Protein AF-A0A4V6E294-F1 (afdb_monomer)

Sequence (157 aa):
NLKRSTGQYNSMELVRMLTIEGARTLGIGDEIGSLEPEKRADVILLNVEKPKFTPLTNIPAHIVNNAAPADVEAVIVDGEIVMQDNVVKTMDADGVREAVETAVERFDAETDWDLGLGGSTPPSELEITRDLPKRGPAQLLGRLAFQSVKDQFPFSI

Nearest PDB structures (foldseek):
  4f0r-assembly1_A  TM=9.579E-01  e=4.280E-07  Chromobacterium violaceum ATCC 12472
  4dzh-assembly1_A-2  TM=9.789E-01  e=8.821E-07  Xanthomonas campestris pv. campestris str. ATCC 33913
  4v1y-assembly2_G  TM=8.628E-01  e=3.514E-07  Pseudomonas sp. ADP
  3lnp-assembly1_A-2  TM=9.496E-01  e=3.285E-06  Oleispira antarctica
  4gbd-assembly1_B  TM=9.217E-01  e=1.306E-05  Pseudomonas aeruginosa PAO1

Foldseek 3Di:
DDPPDPPDDDLVSVLQVVFLVVCVVVVNSVATRDPDPPHFPFDWDFQQPDPQCPPVDPVSCCCVPPDDLVRTQWTAGRNRTQHHRNRGDPDDPVVVVVVVVVVVVVCCVVFVWDQDPVGIDGDDPVVVVVPPDPDDDVVVVVVVVVVVVCVVDPDDD

Mean predicted aligned error: 11.37 Å

Structure (mmCIF, N/CA/C/O backbone):
data_AF-A0A4V6E294-F1
#
_entry.id   AF-A0A4V6E294-F1
#
loop_
_atom_site.group_PDB
_atom_site.id
_atom_site.type_symbol
_atom_site.label_atom_id
_atom_site.label_alt_id
_atom_site.label_comp_id
_atom_site.label_asym_id
_atom_site.label_entity_id
_atom_site.label_seq_id
_atom_site.pdbx_PDB_ins_code
_atom_site.Cartn_x
_atom_site.Cartn_y
_atom_site.Cartn_z
_atom_site.occupancy
_atom_site.B_iso_or_equiv
_atom_site.auth_seq_id
_atom_site.auth_comp_id
_atom_site.auth_asym_id
_atom_site.auth_atom_id
_atom_site.pdbx_PDB_model_num
ATOM 1 N N . ASN A 1 1 ? -18.403 28.191 12.056 1.00 33.59 1 ASN A N 1
ATOM 2 C CA . ASN A 1 1 ? -19.306 27.797 10.950 1.00 33.59 1 ASN A CA 1
ATOM 3 C C . ASN A 1 1 ? -18.689 28.143 9.602 1.00 33.59 1 ASN A C 1
ATOM 5 O O . ASN A 1 1 ? -19.137 29.074 8.946 1.00 33.59 1 ASN A O 1
ATOM 9 N N . LEU A 1 2 ? -17.637 27.426 9.194 1.00 42.50 2 LEU A N 1
ATOM 10 C CA . LEU A 1 2 ? -17.100 27.540 7.837 1.00 42.50 2 LEU A CA 1
ATOM 11 C C . LEU A 1 2 ? -17.890 26.575 6.949 1.00 42.50 2 LEU A C 1
ATOM 13 O O . LEU A 1 2 ? -17.908 25.371 7.200 1.00 42.50 2 LEU A O 1
ATOM 17 N N . LYS A 1 3 ? -18.611 27.133 5.971 1.00 46.62 3 LYS A N 1
ATOM 18 C CA . LYS A 1 3 ? -19.292 26.391 4.904 1.00 46.62 3 LYS A CA 1
ATOM 19 C C . LYS A 1 3 ? -18.287 25.421 4.273 1.00 46.62 3 LYS A C 1
ATOM 21 O O . LYS A 1 3 ? -17.307 25.878 3.694 1.00 46.62 3 LYS A O 1
ATOM 26 N N . ARG A 1 4 ? -18.540 24.111 4.378 1.00 55.16 4 ARG A N 1
ATOM 27 C CA . ARG A 1 4 ? -17.865 23.086 3.567 1.00 55.16 4 ARG A CA 1
ATOM 28 C C . ARG A 1 4 ? -18.053 23.474 2.098 1.00 55.16 4 ARG A C 1
ATOM 30 O O . ARG A 1 4 ? -19.190 23.504 1.631 1.00 55.16 4 ARG A O 1
ATOM 37 N N . SER A 1 5 ? -16.981 23.838 1.400 1.00 50.66 5 SER A N 1
ATOM 38 C CA . SER A 1 5 ? -17.023 23.924 -0.056 1.00 50.66 5 SER A CA 1
ATOM 39 C C . SER A 1 5 ? -17.119 22.504 -0.611 1.00 50.66 5 SER A C 1
ATOM 41 O O . SER A 1 5 ? -16.505 21.565 -0.102 1.00 50.66 5 SER A O 1
ATOM 43 N N . THR A 1 6 ? -17.951 22.337 -1.628 1.00 57.12 6 THR A N 1
ATOM 44 C CA . THR A 1 6 ? -18.138 21.091 -2.366 1.00 57.12 6 THR A CA 1
ATOM 45 C C . THR A 1 6 ? -16.779 20.601 -2.887 1.00 57.12 6 THR A C 1
ATOM 47 O O . THR A 1 6 ? -16.153 21.306 -3.674 1.00 57.12 6 THR A O 1
ATOM 50 N N . GLY A 1 7 ? -16.309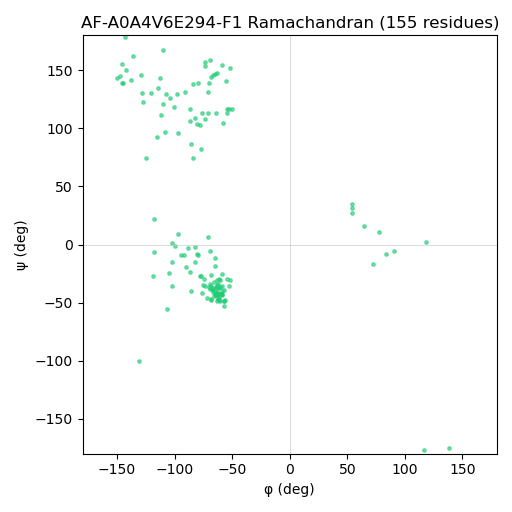 19.431 -2.430 1.00 61.12 7 GLY A N 1
ATOM 51 C CA . GLY A 1 7 ? -15.106 18.766 -2.961 1.00 61.12 7 GLY A CA 1
ATOM 52 C C . GLY A 1 7 ? -13.927 18.541 -2.001 1.00 61.12 7 GLY A C 1
ATOM 53 O O . GLY A 1 7 ? -12.914 18.009 -2.442 1.00 61.12 7 GLY A O 1
ATOM 54 N N . GLN A 1 8 ? -14.015 18.907 -0.717 1.00 73.19 8 GLN A N 1
ATOM 55 C CA . GLN A 1 8 ? -12.972 18.563 0.264 1.00 73.19 8 GLN A CA 1
ATOM 56 C C . GLN A 1 8 ? -13.378 17.366 1.128 1.00 73.19 8 GLN A C 1
ATOM 58 O O . GLN A 1 8 ? -14.347 17.447 1.883 1.00 73.19 8 GLN A O 1
ATOM 63 N N . TYR A 1 9 ? -12.602 16.285 1.039 1.00 85.88 9 TYR A N 1
ATOM 64 C CA . TYR A 1 9 ? -12.692 15.143 1.947 1.00 85.88 9 TYR A CA 1
ATOM 65 C C . TYR A 1 9 ? -11.881 15.413 3.210 1.00 85.88 9 TYR A C 1
ATOM 67 O O . TYR A 1 9 ? -10.759 15.921 3.151 1.00 85.88 9 TYR A O 1
ATOM 75 N N . ASN A 1 10 ? -12.432 15.054 4.364 1.00 91.38 10 ASN A N 1
ATOM 76 C CA . ASN A 1 10 ? -11.656 15.013 5.593 1.00 91.38 10 ASN A CA 1
ATOM 77 C C . ASN A 1 10 ? -10.703 13.805 5.584 1.00 91.38 10 ASN A C 1
ATOM 79 O O . ASN A 1 10 ? -10.932 12.812 4.894 1.00 91.38 10 ASN A O 1
ATOM 83 N N . SER A 1 11 ? -9.628 13.865 6.370 1.00 94.56 11 SER A N 1
ATOM 84 C CA . SER A 1 11 ? -8.603 12.817 6.350 1.00 94.56 11 SER A CA 1
ATOM 85 C C . SER A 1 11 ? -9.143 11.432 6.724 1.00 94.56 11 SER A C 1
ATOM 87 O O . SER A 1 11 ? -8.664 10.435 6.200 1.00 94.56 11 SER A O 1
ATOM 89 N N . MET A 1 12 ? -10.165 11.347 7.581 1.00 95.31 12 MET A N 1
ATOM 90 C CA . MET A 1 12 ? -10.788 10.066 7.917 1.00 95.31 12 MET A CA 1
ATOM 91 C C . MET A 1 12 ? -11.662 9.533 6.773 1.00 95.31 12 MET A C 1
ATOM 93 O O . MET A 1 12 ? -11.683 8.331 6.539 1.00 95.31 12 MET A O 1
ATOM 97 N N . GLU A 1 13 ? -12.351 10.394 6.023 1.00 95.38 13 GLU A N 1
ATOM 98 C CA . GLU A 1 13 ? -13.053 9.999 4.792 1.00 95.38 13 GLU A CA 1
ATOM 99 C C . GLU A 1 13 ? -12.075 9.415 3.773 1.00 95.38 13 GLU A C 1
ATOM 101 O O . GLU A 1 13 ? -12.365 8.372 3.195 1.00 95.38 13 GLU A O 1
ATOM 106 N N . LEU A 1 14 ? -10.896 10.025 3.616 1.00 95.38 14 LEU A N 1
ATOM 107 C CA . LEU A 1 14 ? -9.828 9.502 2.762 1.00 95.38 14 LEU A CA 1
ATOM 108 C C . LEU A 1 14 ? -9.344 8.120 3.249 1.00 95.38 14 LEU A C 1
ATOM 110 O O . LEU A 1 14 ? -9.290 7.189 2.450 1.00 95.38 14 LEU A O 1
ATOM 114 N N . VAL A 1 15 ? -9.095 7.934 4.554 1.00 96.56 15 VAL A N 1
ATOM 115 C CA . VAL A 1 15 ? -8.747 6.610 5.123 1.00 96.56 15 VAL A CA 1
ATOM 116 C C . VAL A 1 15 ? -9.846 5.575 4.862 1.00 96.56 15 VAL A C 1
ATOM 118 O O . VAL A 1 15 ? -9.551 4.440 4.495 1.00 96.56 15 VAL A O 1
ATOM 121 N N . ARG A 1 16 ? -11.120 5.951 5.014 1.00 97.62 16 ARG A N 1
ATOM 122 C CA . ARG A 1 16 ? -12.253 5.051 4.748 1.00 97.62 16 ARG A CA 1
ATOM 123 C C . ARG A 1 16 ? -12.359 4.690 3.268 1.00 97.62 16 ARG A C 1
ATOM 125 O O . ARG A 1 16 ? -12.658 3.541 2.965 1.00 97.62 16 ARG A O 1
ATOM 132 N N . MET A 1 17 ? -12.077 5.628 2.363 1.00 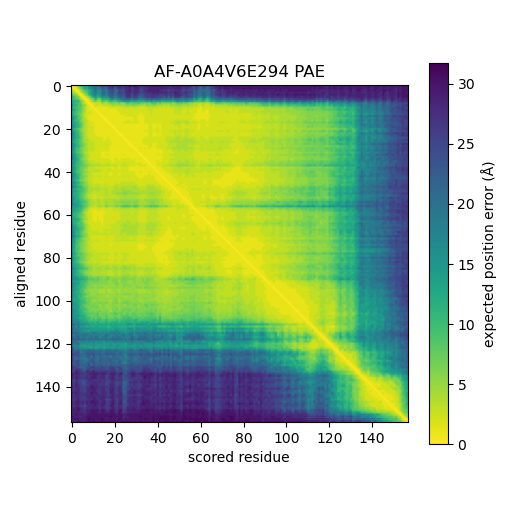96.06 17 MET A N 1
ATOM 133 C CA . MET A 1 17 ? -12.013 5.364 0.919 1.00 96.06 17 MET A CA 1
ATOM 134 C C . MET A 1 17 ? -10.905 4.379 0.545 1.00 96.06 17 MET A C 1
ATOM 136 O O . MET A 1 17 ? -11.111 3.552 -0.336 1.00 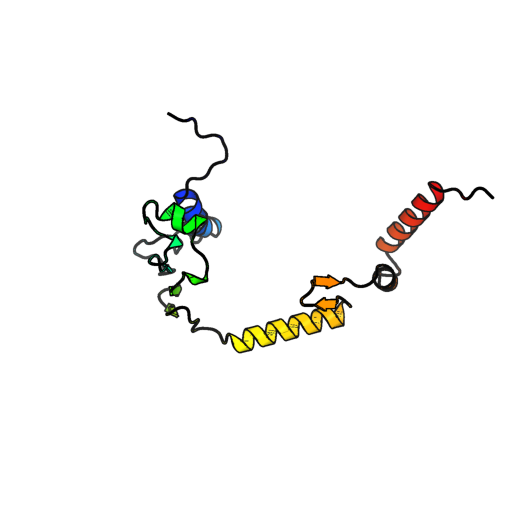96.06 17 MET A O 1
ATOM 140 N N . LEU A 1 18 ? -9.777 4.412 1.257 1.00 94.50 18 LEU A N 1
ATOM 141 C CA . LEU A 1 18 ? -8.674 3.463 1.080 1.00 94.50 18 LEU A CA 1
ATOM 142 C C . LEU A 1 18 ? -8.909 2.102 1.761 1.00 94.50 18 LEU A C 1
ATOM 144 O O . LEU A 1 18 ? -8.119 1.187 1.559 1.00 94.50 18 LEU A O 1
ATOM 148 N N . THR A 1 19 ? -9.961 1.961 2.576 1.00 97.38 19 THR A N 1
ATOM 149 C CA . THR A 1 19 ? -10.246 0.747 3.359 1.00 97.38 19 THR A CA 1
ATOM 150 C C . THR A 1 19 ? -11.702 0.295 3.179 1.00 97.38 19 THR A C 1
ATOM 152 O O . THR A 1 19 ? -12.039 -0.311 2.162 1.00 97.38 19 THR A O 1
ATOM 155 N N . ILE A 1 20 ? -12.592 0.596 4.131 1.00 98.44 20 ILE A N 1
ATOM 156 C CA . ILE A 1 20 ? -13.958 0.053 4.183 1.00 98.44 20 ILE A CA 1
ATOM 157 C C . ILE A 1 20 ? -14.823 0.404 2.967 1.00 98.44 20 ILE A C 1
ATOM 159 O O . ILE A 1 20 ? -15.614 -0.427 2.530 1.00 98.44 20 ILE A O 1
ATOM 163 N N . GLU A 1 21 ? -14.700 1.601 2.389 1.00 98.25 21 GLU A N 1
ATOM 164 C CA . GLU A 1 21 ? -15.495 1.948 1.200 1.00 98.25 21 GLU A CA 1
ATOM 165 C C . GLU A 1 21 ? -14.975 1.240 -0.058 1.00 98.25 21 GLU A C 1
ATOM 167 O O . GLU A 1 21 ? -15.771 0.876 -0.924 1.00 98.25 21 GLU A O 1
ATOM 172 N N . GLY A 1 22 ? -13.671 0.954 -0.131 1.00 97.94 22 GLY A N 1
ATOM 173 C CA . GLY A 1 22 ? -13.105 0.076 -1.156 1.00 97.94 22 GLY A CA 1
ATOM 174 C C . GLY A 1 22 ? -13.656 -1.347 -1.039 1.00 97.94 22 GLY A C 1
ATOM 175 O O . GLY A 1 22 ? -14.181 -1.889 -2.011 1.00 97.94 22 GLY A O 1
ATOM 176 N N . ALA A 1 23 ? -13.647 -1.911 0.172 1.00 98.31 23 ALA A N 1
ATOM 177 C CA . ALA A 1 23 ? -14.205 -3.238 0.444 1.00 98.31 23 ALA A CA 1
ATOM 178 C C . ALA A 1 23 ? -15.705 -3.330 0.105 1.00 98.31 23 ALA A C 1
ATOM 180 O O . ALA A 1 23 ? -16.148 -4.286 -0.532 1.00 98.31 23 ALA A O 1
ATOM 181 N N . ARG A 1 24 ? -16.492 -2.307 0.465 1.00 98.50 24 ARG A N 1
ATOM 182 C CA . ARG A 1 24 ? -17.921 -2.211 0.113 1.00 98.50 24 ARG A CA 1
ATOM 183 C C . ARG A 1 24 ? -18.154 -2.133 -1.390 1.00 98.50 24 ARG A C 1
ATOM 185 O O . ARG A 1 24 ? -19.066 -2.783 -1.887 1.00 98.50 24 ARG A O 1
ATOM 192 N N . THR A 1 25 ? -17.326 -1.378 -2.109 1.00 98.38 25 THR A N 1
ATOM 193 C CA . THR A 1 25 ? -17.411 -1.269 -3.575 1.00 98.38 25 THR A CA 1
ATOM 194 C C . THR A 1 25 ? -17.166 -2.619 -4.253 1.00 98.38 25 THR A C 1
ATOM 196 O O . THR A 1 25 ? -17.794 -2.924 -5.263 1.00 98.38 25 THR A O 1
ATOM 199 N N . LEU A 1 26 ? -16.298 -3.449 -3.670 1.00 97.88 26 LEU A N 1
ATOM 200 C CA . LEU A 1 26 ? -16.020 -4.812 -4.127 1.00 97.88 26 LEU A CA 1
ATOM 201 C C . LEU A 1 26 ? -17.040 -5.856 -3.632 1.00 97.88 26 LEU A C 1
ATOM 203 O O . LEU A 1 26 ? -16.931 -7.021 -3.999 1.00 97.88 26 LEU A O 1
ATOM 207 N N . GLY A 1 27 ? -18.028 -5.469 -2.816 1.00 98.25 27 GLY A N 1
ATOM 208 C CA . GLY A 1 27 ? -19.047 -6.381 -2.284 1.00 98.25 27 GLY A CA 1
ATOM 209 C C . GLY A 1 27 ? -18.589 -7.269 -1.120 1.00 98.25 27 GLY A C 1
ATOM 210 O O . GLY A 1 27 ? -19.324 -8.169 -0.739 1.00 98.25 27 GLY A O 1
ATOM 211 N N . ILE A 1 28 ? -17.416 -7.001 -0.537 1.00 98.19 28 ILE A N 1
ATOM 212 C CA . ILE A 1 28 ? -16.797 -7.784 0.556 1.00 98.19 28 ILE A CA 1
ATOM 213 C C . ILE A 1 28 ? -16.624 -6.954 1.840 1.00 98.19 28 ILE A C 1
ATOM 215 O O . ILE A 1 28 ? -15.791 -7.240 2.698 1.00 98.19 28 ILE A O 1
ATOM 219 N N . GLY A 1 29 ? -17.406 -5.877 1.976 1.00 97.81 29 GLY A N 1
ATOM 220 C CA . GLY A 1 29 ? -17.334 -4.952 3.113 1.00 97.81 29 GLY A CA 1
ATOM 221 C C . GLY A 1 29 ? -17.722 -5.569 4.459 1.00 97.81 29 GLY A C 1
ATOM 222 O O . GLY A 1 29 ? -17.359 -5.013 5.496 1.00 97.81 29 GLY A O 1
ATOM 223 N N . ASP A 1 30 ? -18.425 -6.701 4.449 1.00 98.06 30 ASP A N 1
ATOM 224 C CA . ASP A 1 30 ? -18.756 -7.470 5.652 1.00 98.06 30 ASP A CA 1
ATOM 225 C C . ASP A 1 30 ? -17.603 -8.394 6.083 1.00 98.06 30 ASP A C 1
ATOM 227 O O . ASP A 1 30 ? -17.571 -8.827 7.228 1.00 98.06 30 ASP A O 1
ATOM 231 N N . GLU A 1 31 ? -16.618 -8.634 5.211 1.00 98.31 31 GLU A N 1
ATOM 232 C CA . GLU A 1 31 ? -15.484 -9.531 5.466 1.00 98.31 31 GLU A CA 1
ATOM 233 C C . GLU A 1 31 ? -14.195 -8.778 5.816 1.00 98.31 31 GLU A C 1
ATOM 235 O O . GLU A 1 31 ? -13.416 -9.264 6.634 1.00 98.31 31 GLU A O 1
ATOM 240 N N . ILE A 1 32 ? -13.951 -7.610 5.201 1.00 98.44 32 ILE A N 1
ATOM 241 C CA . ILE A 1 32 ? -12.697 -6.843 5.337 1.00 98.44 32 ILE A CA 1
ATOM 242 C C . ILE A 1 32 ? -12.926 -5.321 5.363 1.00 98.44 32 ILE A C 1
ATOM 244 O O . ILE A 1 32 ? -14.042 -4.818 5.221 1.00 98.44 32 ILE A O 1
ATOM 248 N N . GLY A 1 33 ? -11.837 -4.560 5.511 1.00 97.31 33 GLY A N 1
ATOM 249 C CA . GLY A 1 33 ? -11.818 -3.103 5.342 1.00 97.31 33 GLY A CA 1
ATOM 250 C C . GLY A 1 33 ? -12.082 -2.297 6.617 1.00 97.31 33 GLY A C 1
ATOM 251 O O . GLY A 1 33 ? -11.946 -1.076 6.598 1.00 97.31 33 GLY A O 1
ATOM 252 N N . SER A 1 34 ? -12.411 -2.947 7.733 1.00 98.06 34 SER A N 1
ATOM 253 C CA . SER A 1 34 ? -12.484 -2.329 9.061 1.00 98.06 34 SER A CA 1
ATOM 254 C C . SER A 1 34 ? -12.056 -3.309 10.155 1.00 98.06 34 SER A C 1
ATOM 256 O O . SER A 1 34 ? -12.127 -4.521 9.977 1.00 98.06 34 SER A O 1
ATOM 258 N N . LEU A 1 35 ? -11.601 -2.772 11.291 1.00 97.12 35 LEU A N 1
ATOM 259 C CA . LEU A 1 35 ? -11.227 -3.562 12.465 1.00 97.12 35 LEU A CA 1
ATOM 260 C C . LEU A 1 35 ? -12.470 -3.835 13.315 1.00 97.12 35 LEU A C 1
ATOM 262 O O . LEU A 1 35 ? -12.792 -3.079 14.232 1.00 97.12 35 LEU A O 1
ATOM 266 N N . GLU A 1 36 ? -13.179 -4.903 12.979 1.00 97.62 36 GLU A N 1
ATOM 267 C CA . GLU A 1 36 ? -14.375 -5.369 13.677 1.00 97.62 36 GLU A CA 1
A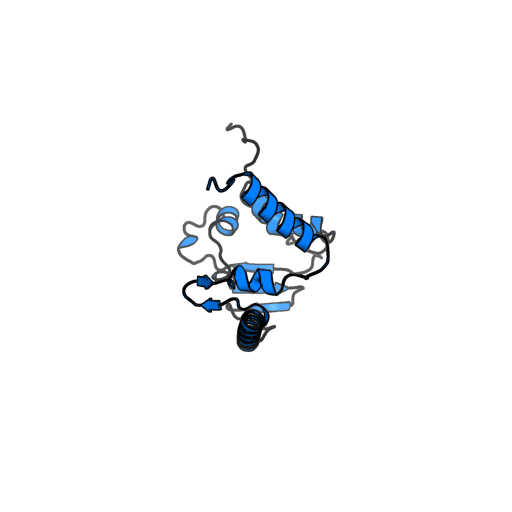TOM 268 C C . GLU A 1 36 ? -14.217 -6.865 13.984 1.00 97.62 36 GLU A C 1
ATOM 270 O O . GLU A 1 36 ? -13.584 -7.574 13.197 1.00 97.62 36 GLU A O 1
ATOM 275 N N . PRO A 1 37 ? -14.750 -7.371 15.113 1.00 97.38 37 PRO A N 1
ATOM 276 C CA . PRO A 1 37 ? -14.808 -8.809 15.350 1.00 97.38 37 PRO A CA 1
ATOM 277 C C . PRO A 1 37 ? -15.448 -9.545 14.168 1.00 97.38 37 PRO A C 1
ATOM 279 O O . PRO A 1 37 ? -16.285 -8.979 13.473 1.00 97.38 37 PRO A O 1
ATOM 282 N N . GLU A 1 38 ? -15.064 -10.808 13.972 1.00 96.69 38 GLU A N 1
ATOM 283 C CA . GLU A 1 38 ? -15.567 -11.703 12.910 1.00 96.69 38 GLU A CA 1
ATOM 284 C C . GLU A 1 38 ? -15.085 -11.376 11.485 1.00 96.69 38 GLU A C 1
ATOM 286 O O . GLU A 1 38 ? -15.112 -12.260 10.630 1.00 96.69 38 GLU A O 1
ATOM 291 N N . LYS A 1 39 ? -14.560 -10.169 11.232 1.00 98.25 39 LYS A N 1
ATOM 292 C CA . LYS A 1 39 ? -13.871 -9.843 9.975 1.00 98.25 39 LYS A CA 1
ATOM 293 C C . LYS A 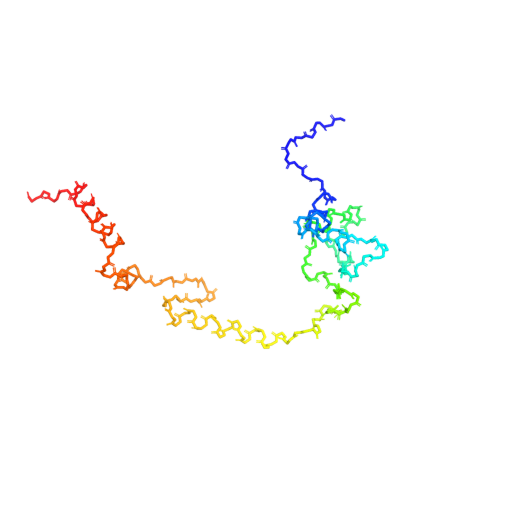1 39 ? -12.491 -10.489 9.898 1.00 98.25 39 LYS A C 1
ATOM 295 O O . LYS A 1 39 ? -11.844 -10.744 10.917 1.00 98.25 39 LYS A O 1
ATOM 300 N N . ARG A 1 40 ? -12.021 -10.725 8.672 1.00 98.25 40 ARG A N 1
ATOM 301 C CA . ARG A 1 40 ? -10.672 -11.243 8.415 1.00 98.25 40 ARG A CA 1
ATOM 302 C C . ARG A 1 40 ? -9.631 -10.218 8.857 1.00 98.25 40 ARG A C 1
ATOM 304 O O . ARG A 1 40 ? -9.840 -9.005 8.767 1.00 98.25 40 ARG A O 1
ATOM 311 N N . ALA A 1 41 ? -8.495 -10.710 9.335 1.00 97.62 41 ALA A N 1
ATOM 312 C CA . ALA A 1 41 ? -7.421 -9.870 9.848 1.00 97.62 41 ALA A CA 1
ATOM 313 C C . ALA A 1 41 ? -6.516 -9.359 8.712 1.00 97.62 41 ALA A C 1
ATOM 315 O O . ALA A 1 41 ? -5.379 -9.802 8.564 1.00 97.62 41 ALA A O 1
ATOM 316 N N . ASP A 1 42 ? -7.036 -8.397 7.949 1.00 98.12 42 ASP A N 1
ATOM 317 C CA . ASP A 1 42 ? -6.305 -7.664 6.910 1.00 98.12 42 ASP A CA 1
ATOM 318 C C . ASP A 1 42 ? -5.814 -6.327 7.484 1.00 98.12 42 ASP A C 1
ATOM 320 O O . ASP A 1 42 ? -6.564 -5.350 7.575 1.00 98.12 42 ASP A O 1
ATOM 324 N N . VAL A 1 43 ? -4.559 -6.293 7.942 1.00 97.69 43 VAL A N 1
ATOM 325 C CA . VAL A 1 43 ? -4.016 -5.201 8.765 1.00 97.69 43 VAL A CA 1
ATOM 326 C C . VAL A 1 43 ? -2.610 -4.817 8.321 1.00 97.69 43 VAL A C 1
ATOM 328 O O . VAL A 1 43 ? -1.775 -5.669 8.031 1.00 97.69 43 VAL A O 1
ATOM 331 N N . ILE A 1 44 ? -2.318 -3.517 8.347 1.00 97.62 44 ILE A N 1
ATOM 332 C CA . ILE A 1 44 ? -0.951 -2.997 8.265 1.00 97.62 44 ILE A CA 1
ATOM 333 C C . ILE A 1 44 ? -0.560 -2.345 9.590 1.00 97.62 44 ILE A C 1
ATOM 335 O O . ILE A 1 44 ? -1.378 -1.677 10.228 1.00 97.62 44 ILE A O 1
ATOM 339 N N . LEU A 1 45 ? 0.699 -2.506 9.985 1.00 97.50 45 LEU A N 1
ATOM 340 C CA . LEU A 1 45 ? 1.295 -1.795 11.111 1.00 97.50 45 LEU A CA 1
ATOM 341 C C . LEU A 1 45 ? 2.207 -0.691 10.575 1.00 97.50 45 LEU A C 1
ATOM 343 O O . LEU A 1 45 ? 3.088 -0.959 9.761 1.00 97.50 45 LEU A O 1
ATOM 347 N N . LEU A 1 46 ? 1.993 0.546 11.023 1.00 96.69 46 LEU A N 1
ATOM 348 C CA . LEU A 1 46 ? 2.774 1.710 10.606 1.00 96.69 46 LEU A CA 1
ATOM 349 C C . LEU A 1 46 ? 3.695 2.174 11.737 1.00 96.69 46 LEU A C 1
ATOM 351 O O . LEU A 1 46 ? 3.226 2.453 12.841 1.00 96.69 46 LEU A O 1
ATOM 355 N N . ASN A 1 47 ? 4.979 2.352 11.434 1.00 95.44 47 ASN A N 1
ATOM 356 C CA . ASN A 1 47 ? 5.932 2.991 12.331 1.00 95.44 47 ASN A CA 1
ATOM 357 C C . ASN A 1 47 ? 5.790 4.520 12.248 1.00 95.44 47 ASN A C 1
ATOM 359 O O . ASN A 1 47 ? 6.265 5.171 11.311 1.00 95.44 47 ASN A O 1
ATOM 363 N N . VAL A 1 48 ? 5.152 5.089 13.271 1.00 95.06 48 VAL A N 1
ATOM 364 C CA . VAL A 1 48 ? 4.892 6.530 13.400 1.00 95.06 48 VAL A CA 1
ATOM 365 C C . VAL A 1 48 ? 5.917 7.270 14.268 1.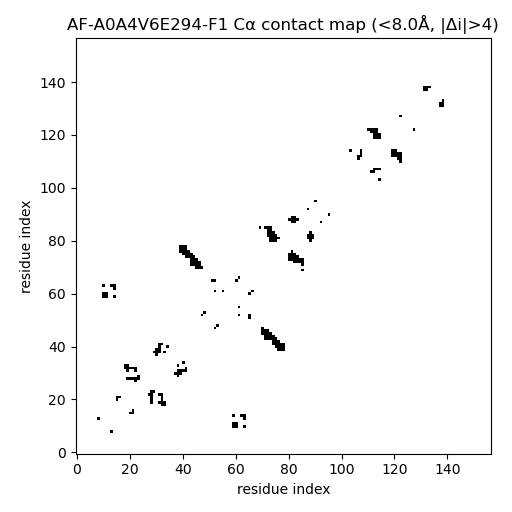00 95.06 48 VAL A C 1
ATOM 367 O O . VAL A 1 48 ? 5.729 8.446 14.560 1.00 95.06 48 VAL A O 1
ATOM 370 N N . GLU A 1 49 ? 7.017 6.628 14.668 1.00 93.69 49 GLU A N 1
ATOM 371 C CA . GLU A 1 49 ? 8.059 7.260 15.498 1.00 93.69 49 GLU A CA 1
ATOM 372 C C . GLU A 1 49 ? 9.023 8.137 14.683 1.00 93.69 49 GLU A C 1
ATOM 374 O O . GLU A 1 49 ? 9.842 8.880 15.228 1.00 93.69 49 GLU A O 1
ATOM 379 N N . LYS A 1 50 ? 8.927 8.089 13.350 1.00 92.62 50 LYS A N 1
ATOM 380 C CA . LYS A 1 50 ? 9.778 8.884 12.462 1.00 92.62 50 LYS A CA 1
ATOM 381 C C . LYS A 1 50 ? 9.456 10.385 12.580 1.00 92.62 50 LYS A C 1
ATOM 383 O O . LYS A 1 50 ? 8.281 10.750 12.635 1.00 92.62 50 LYS A O 1
ATOM 388 N N . PRO A 1 51 ? 10.455 11.289 12.478 1.00 94.81 51 PRO A N 1
ATOM 389 C CA . PRO A 1 51 ? 10.264 12.732 12.684 1.00 94.81 51 PRO A CA 1
ATOM 390 C C . PRO A 1 51 ? 9.135 13.388 11.874 1.00 94.81 51 PRO A C 1
ATOM 392 O O . PRO A 1 51 ? 8.511 14.332 12.349 1.00 94.81 51 PRO A O 1
ATOM 395 N N . LYS A 1 52 ? 8.826 12.878 10.673 1.00 94.44 52 LYS A N 1
ATOM 396 C CA . LYS A 1 52 ? 7.742 13.387 9.808 1.00 94.44 52 LYS A CA 1
ATOM 397 C C . LYS A 1 52 ? 6.326 13.228 10.384 1.00 94.44 52 LYS A C 1
ATOM 399 O O . LYS A 1 52 ? 5.368 13.774 9.831 1.00 94.44 52 LYS A O 1
ATOM 404 N N . PHE A 1 53 ? 6.183 12.465 11.462 1.00 95.88 53 PHE A N 1
ATOM 405 C CA . PHE A 1 53 ? 4.928 12.279 12.183 1.00 95.88 53 PHE A CA 1
ATOM 406 C C . PHE A 1 53 ? 4.828 13.147 13.443 1.00 95.88 53 PHE A C 1
ATOM 408 O O . PHE A 1 53 ? 3.794 13.134 14.102 1.00 95.88 53 PHE A O 1
ATOM 415 N N . THR A 1 54 ? 5.857 13.938 13.765 1.00 94.94 54 THR A N 1
ATOM 416 C CA . THR A 1 54 ? 5.889 14.768 14.974 1.00 94.94 54 THR A CA 1
ATOM 417 C C . THR A 1 54 ? 5.475 16.216 14.670 1.00 94.94 54 THR A C 1
ATOM 419 O O . THR A 1 54 ? 6.056 16.836 13.779 1.00 94.94 54 THR A O 1
ATOM 422 N N . PRO A 1 55 ? 4.525 16.805 15.427 1.00 93.44 55 PRO A N 1
ATOM 423 C CA . PRO A 1 55 ? 3.784 16.202 16.537 1.00 93.44 55 PRO A CA 1
ATOM 424 C C . PRO A 1 55 ? 2.639 15.301 16.050 1.00 93.44 55 PRO A C 1
ATOM 426 O O . PRO A 1 55 ? 1.884 15.686 15.156 1.00 93.44 55 PRO A O 1
ATOM 429 N N . LEU A 1 56 ? 2.460 14.152 16.707 1.00 92.69 56 LEU A N 1
ATOM 430 C CA . LEU A 1 56 ? 1.437 13.165 16.354 1.00 92.69 56 LEU A CA 1
ATOM 431 C C . LEU A 1 56 ? 0.055 13.624 16.838 1.00 92.69 56 LEU A C 1
ATOM 433 O O . LEU A 1 56 ? -0.401 13.264 17.920 1.00 92.69 56 LEU A O 1
ATOM 437 N N . THR A 1 57 ? -0.592 14.484 16.054 1.00 93.12 57 THR A N 1
ATOM 438 C CA . THR A 1 57 ? -1.831 15.173 16.460 1.00 93.12 57 THR A CA 1
ATOM 439 C C . THR A 1 57 ? -3.066 14.617 15.760 1.00 93.12 57 THR A C 1
ATOM 441 O O . THR A 1 57 ? -4.016 14.198 16.416 1.00 93.12 57 THR A O 1
ATOM 444 N N . ASN A 1 58 ? -3.064 14.584 14.426 1.00 93.06 58 ASN A N 1
ATOM 445 C CA . ASN A 1 58 ? -4.168 14.071 13.616 1.00 93.06 58 ASN A CA 1
ATOM 446 C C . ASN A 1 58 ? -3.704 12.828 12.851 1.00 93.06 58 ASN A C 1
ATOM 448 O O . ASN A 1 58 ? -3.161 12.930 11.753 1.00 93.06 58 ASN A O 1
ATOM 452 N N . ILE A 1 59 ? -3.915 11.652 13.447 1.00 94.75 59 ILE A N 1
ATOM 453 C CA . ILE A 1 59 ? -3.445 10.372 12.898 1.00 94.75 59 ILE A CA 1
ATOM 454 C C . ILE A 1 59 ? -3.983 10.118 11.477 1.00 94.75 59 ILE A C 1
ATOM 456 O O . ILE A 1 59 ? -3.164 9.858 10.598 1.00 94.75 59 ILE A O 1
ATOM 460 N N . PRO A 1 60 ? -5.291 10.267 11.172 1.00 95.69 60 PRO A N 1
ATOM 461 C CA . PRO A 1 60 ? -5.770 10.129 9.795 1.00 95.69 60 PRO A CA 1
ATOM 462 C C . PRO A 1 60 ? -5.079 11.079 8.809 1.00 95.69 60 PRO A C 1
ATOM 464 O O . PRO A 1 60 ? -4.763 10.684 7.691 1.00 95.69 60 PRO A O 1
ATOM 467 N N . ALA A 1 61 ? -4.805 12.328 9.207 1.00 94.06 61 ALA A N 1
ATOM 468 C CA . ALA A 1 61 ? -4.073 13.262 8.352 1.00 94.06 61 ALA A CA 1
ATOM 469 C C . ALA A 1 61 ? -2.616 12.837 8.138 1.00 94.06 61 ALA A C 1
ATOM 471 O O . ALA A 1 61 ? -2.117 12.973 7.024 1.00 94.06 61 ALA A O 1
ATOM 472 N N . HIS A 1 62 ? -1.955 12.299 9.163 1.00 95.25 62 HIS A N 1
ATOM 473 C CA . HIS A 1 62 ? -0.612 11.740 9.036 1.00 95.25 62 HIS A CA 1
ATOM 474 C C . HIS A 1 62 ? -0.574 10.521 8.111 1.00 95.25 62 HIS A C 1
ATOM 476 O O . HIS A 1 62 ? 0.310 10.443 7.262 1.00 95.25 62 HIS A O 1
ATOM 482 N N . ILE A 1 63 ? -1.541 9.609 8.229 1.00 94.62 63 ILE A N 1
ATOM 483 C CA . ILE A 1 63 ? -1.642 8.428 7.363 1.00 94.62 63 ILE A CA 1
ATOM 484 C C . ILE A 1 63 ? -1.810 8.854 5.903 1.00 94.62 63 ILE A C 1
ATOM 486 O O . ILE A 1 63 ? -1.085 8.385 5.038 1.00 94.62 63 ILE A O 1
ATOM 490 N N . VAL A 1 64 ? -2.730 9.775 5.624 1.00 94.12 64 VAL A N 1
ATOM 491 C CA . VAL A 1 64 ? -3.063 10.135 4.239 1.00 94.12 64 VAL A CA 1
ATOM 492 C C . VAL A 1 64 ? -2.006 11.017 3.576 1.00 94.12 64 VAL A C 1
ATOM 494 O O . VAL A 1 64 ? -1.785 10.891 2.376 1.00 94.12 64 VAL A O 1
ATOM 497 N N . ASN A 1 65 ? -1.366 11.920 4.325 1.00 91.81 65 ASN A N 1
ATOM 498 C CA . ASN A 1 65 ? -0.481 12.930 3.734 1.00 91.81 65 ASN A CA 1
ATOM 499 C C . ASN A 1 65 ? 1.017 12.654 3.937 1.00 91.81 65 ASN A C 1
ATOM 501 O O . ASN A 1 65 ? 1.820 13.157 3.156 1.00 91.81 65 ASN A O 1
ATOM 505 N N . ASN A 1 66 ? 1.408 11.898 4.973 1.00 94.62 66 ASN A N 1
ATOM 506 C CA . ASN A 1 66 ? 2.820 11.739 5.351 1.00 94.62 66 ASN A CA 1
ATOM 507 C C . ASN A 1 66 ? 3.315 10.289 5.282 1.00 94.62 66 ASN A C 1
ATOM 509 O O . ASN A 1 66 ? 4.526 10.077 5.135 1.00 94.62 66 ASN A O 1
ATOM 513 N N . ALA A 1 67 ? 2.431 9.299 5.448 1.00 95.56 67 ALA A N 1
ATOM 514 C CA . ALA A 1 67 ? 2.834 7.899 5.409 1.00 95.56 67 ALA A CA 1
ATOM 515 C C . ALA A 1 67 ? 3.307 7.496 4.007 1.00 95.56 67 ALA A C 1
ATOM 517 O O . ALA A 1 67 ? 2.826 7.986 2.989 1.00 95.56 67 ALA A O 1
ATOM 518 N N . ALA A 1 68 ? 4.288 6.606 3.974 1.00 95.81 68 ALA A N 1
ATOM 519 C CA . ALA A 1 68 ? 4.883 6.043 2.776 1.00 95.81 68 ALA A CA 1
ATOM 520 C C . ALA A 1 68 ? 5.053 4.526 2.957 1.00 95.81 68 ALA A C 1
ATOM 522 O O . ALA A 1 68 ? 5.083 4.055 4.096 1.00 95.81 68 ALA A O 1
ATOM 523 N N . PRO A 1 69 ? 5.248 3.756 1.869 1.00 94.38 69 PRO A N 1
ATOM 524 C CA . PRO A 1 69 ? 5.464 2.310 1.961 1.00 94.38 69 PRO A CA 1
ATOM 525 C C . PRO A 1 69 ? 6.589 1.914 2.929 1.00 94.38 69 PRO A C 1
ATOM 527 O O . PRO A 1 69 ? 6.457 0.944 3.661 1.00 94.38 69 PRO A O 1
ATOM 530 N N . ALA A 1 70 ? 7.653 2.719 3.012 1.00 94.88 70 ALA A N 1
ATOM 531 C CA . ALA A 1 70 ? 8.777 2.497 3.925 1.00 94.88 70 ALA A CA 1
ATOM 532 C C . ALA A 1 70 ? 8.444 2.688 5.421 1.00 94.88 70 ALA A C 1
ATOM 534 O O . ALA A 1 70 ? 9.322 2.521 6.266 1.00 94.88 70 ALA A O 1
ATOM 535 N N . ASP A 1 71 ? 7.237 3.138 5.772 1.00 96.25 71 ASP A N 1
ATOM 536 C CA . ASP A 1 71 ? 6.768 3.210 7.161 1.00 96.25 71 ASP A CA 1
ATOM 537 C C . ASP A 1 71 ? 5.964 1.977 7.573 1.00 96.25 71 ASP A C 1
ATOM 539 O O . ASP A 1 71 ? 5.636 1.852 8.750 1.00 96.25 71 ASP A O 1
ATOM 543 N N . VAL A 1 72 ? 5.622 1.092 6.634 1.00 97.06 72 VAL A N 1
ATOM 544 C CA . VAL A 1 72 ? 4.904 -0.144 6.941 1.00 97.06 72 VAL A CA 1
ATOM 545 C C . VAL A 1 72 ? 5.888 -1.135 7.550 1.00 97.06 72 VAL A C 1
ATOM 547 O O . VAL A 1 72 ? 6.796 -1.615 6.885 1.00 97.06 72 VAL A O 1
ATOM 550 N N . GLU A 1 73 ? 5.699 -1.454 8.822 1.00 97.25 73 GLU A N 1
ATOM 551 C CA . GLU A 1 73 ? 6.560 -2.372 9.567 1.00 97.25 73 GLU A CA 1
ATOM 552 C C . GLU A 1 73 ? 6.134 -3.828 9.368 1.00 97.25 73 GLU A C 1
ATOM 554 O O . GLU A 1 73 ? 6.975 -4.708 9.179 1.00 97.25 73 GLU A O 1
ATOM 559 N N . ALA A 1 74 ? 4.822 -4.074 9.352 1.00 98.12 74 ALA A N 1
ATOM 560 C CA . ALA A 1 74 ? 4.246 -5.393 9.142 1.00 98.12 74 ALA A CA 1
ATOM 561 C C . ALA A 1 74 ? 2.969 -5.325 8.298 1.00 98.12 74 ALA A C 1
ATOM 563 O O . ALA A 1 74 ? 2.226 -4.342 8.348 1.00 98.12 74 ALA A O 1
ATOM 564 N N . VAL A 1 75 ? 2.711 -6.396 7.550 1.00 98.31 75 VAL A N 1
ATOM 565 C CA . VAL A 1 75 ? 1.465 -6.615 6.805 1.00 98.31 75 VAL A CA 1
ATOM 566 C C . VAL A 1 75 ? 0.936 -7.993 7.167 1.00 98.31 75 VAL A C 1
ATOM 568 O O . VAL A 1 75 ? 1.675 -8.980 7.127 1.00 98.31 75 VAL A O 1
ATOM 571 N N . ILE A 1 76 ? -0.344 -8.038 7.511 1.00 98.31 76 ILE A N 1
ATOM 572 C CA . ILE A 1 76 ? -1.095 -9.234 7.864 1.00 98.31 76 ILE A CA 1
ATOM 573 C C . ILE A 1 76 ? -2.256 -9.340 6.879 1.00 98.31 76 ILE A C 1
ATOM 575 O O . ILE A 1 76 ? -2.964 -8.356 6.659 1.00 98.31 76 ILE A O 1
ATOM 579 N N . VAL A 1 77 ? -2.427 -10.510 6.275 1.00 98.06 77 VAL A N 1
ATOM 580 C CA . VAL A 1 77 ? -3.533 -10.812 5.361 1.00 98.06 77 VAL A CA 1
ATOM 581 C C . VAL A 1 77 ? -4.183 -12.089 5.853 1.00 98.06 77 VAL A C 1
ATOM 583 O O . VAL A 1 77 ? -3.504 -13.102 5.989 1.00 98.06 77 VAL A O 1
ATOM 586 N N . ASP A 1 78 ? -5.479 -12.040 6.141 1.00 97.06 78 ASP A N 1
ATOM 587 C CA . ASP A 1 78 ? -6.229 -13.171 6.694 1.00 97.06 78 ASP A CA 1
ATOM 588 C C . ASP A 1 78 ? -5.618 -13.772 7.972 1.00 97.06 78 ASP A C 1
ATOM 590 O O . ASP A 1 78 ? -5.691 -14.972 8.219 1.00 97.06 78 ASP A O 1
ATOM 594 N N . GLY A 1 79 ? -4.962 -12.937 8.782 1.00 96.94 79 GLY A N 1
ATOM 595 C CA . GLY A 1 79 ? -4.252 -13.377 9.987 1.00 96.94 79 GLY A CA 1
ATOM 596 C C . GLY A 1 79 ? -2.832 -13.902 9.753 1.00 96.94 79 GLY A C 1
ATOM 597 O O . GLY A 1 79 ? -2.092 -14.068 10.722 1.00 96.94 79 GLY A O 1
ATOM 598 N N . GLU A 1 80 ? -2.402 -14.078 8.504 1.00 97.75 80 GLU A N 1
ATOM 599 C CA . GLU A 1 80 ? -1.050 -14.521 8.163 1.00 97.75 80 GLU A CA 1
ATOM 600 C C . GLU A 1 80 ? -0.103 -13.331 7.963 1.00 97.75 80 GLU A C 1
ATOM 602 O O . GLU A 1 80 ? -0.397 -12.383 7.232 1.00 97.75 80 GLU A O 1
ATOM 607 N N . ILE A 1 81 ? 1.071 -13.377 8.600 1.00 97.81 81 ILE A N 1
ATOM 608 C CA . ILE A 1 81 ? 2.085 -12.318 8.491 1.00 97.81 81 ILE A CA 1
ATOM 609 C C . ILE A 1 81 ? 2.833 -12.470 7.162 1.00 97.81 81 ILE A C 1
ATOM 611 O O . ILE A 1 81 ? 3.739 -13.296 7.037 1.00 97.81 81 ILE A O 1
ATOM 615 N N . VAL A 1 82 ? 2.506 -11.624 6.186 1.00 97.94 82 VAL A N 1
ATOM 616 C CA . VAL A 1 82 ? 3.145 -11.630 4.858 1.00 97.94 82 VAL A CA 1
ATOM 617 C C . VAL A 1 82 ? 4.372 -10.717 4.779 1.00 97.94 82 VAL A C 1
ATOM 619 O O . VAL A 1 82 ? 5.229 -10.897 3.914 1.00 97.94 82 VAL A O 1
ATOM 622 N N . MET A 1 83 ? 4.493 -9.759 5.702 1.00 97.81 83 MET A N 1
ATOM 623 C CA . MET A 1 83 ? 5.657 -8.884 5.851 1.00 97.81 83 MET A CA 1
ATOM 624 C C . MET A 1 83 ? 5.901 -8.585 7.332 1.00 97.81 83 MET A C 1
ATOM 626 O O . MET A 1 83 ? 4.946 -8.345 8.068 1.00 97.81 83 MET A O 1
ATOM 630 N N . GLN A 1 84 ? 7.161 -8.574 7.765 1.00 97.31 84 GLN A N 1
ATOM 631 C CA . GLN A 1 84 ? 7.561 -8.186 9.123 1.00 97.31 84 GLN A CA 1
ATOM 632 C C . GLN A 1 84 ? 8.933 -7.518 9.091 1.00 97.31 84 GLN A C 1
ATOM 634 O O . GLN A 1 84 ? 9.775 -7.912 8.287 1.00 97.31 84 GLN A O 1
ATOM 639 N N . ASP A 1 85 ? 9.158 -6.531 9.956 1.00 94.94 85 ASP A N 1
ATOM 640 C CA . ASP A 1 85 ? 10.410 -5.773 10.040 1.00 94.94 85 ASP A CA 1
ATOM 641 C C . ASP A 1 85 ? 10.816 -5.155 8.690 1.00 94.94 85 ASP A C 1
ATOM 643 O O . ASP A 1 85 ? 11.996 -5.036 8.370 1.00 94.94 85 ASP A O 1
ATOM 647 N N . ASN A 1 86 ? 9.827 -4.731 7.889 1.00 92.75 86 ASN A N 1
ATOM 648 C CA . ASN A 1 86 ? 9.997 -4.233 6.512 1.00 92.75 86 ASN A CA 1
ATOM 649 C C . ASN A 1 86 ? 10.531 -5.283 5.509 1.00 92.75 86 ASN A C 1
ATOM 651 O O . ASN A 1 86 ? 10.964 -4.924 4.413 1.00 92.75 86 ASN A O 1
ATOM 655 N N . VAL A 1 87 ? 10.492 -6.575 5.850 1.00 94.06 87 VAL A N 1
ATOM 656 C CA . VAL A 1 87 ? 10.918 -7.683 4.982 1.00 94.06 87 VAL A CA 1
ATOM 657 C C . VAL A 1 87 ? 9.704 -8.498 4.542 1.00 94.06 87 VAL A C 1
ATOM 659 O O . VAL A 1 87 ? 8.963 -9.039 5.368 1.00 94.06 87 VAL A O 1
ATOM 662 N N . VAL A 1 88 ? 9.491 -8.588 3.226 1.00 95.62 88 VAL A N 1
ATOM 663 C CA . VAL A 1 88 ? 8.438 -9.423 2.626 1.00 95.62 88 VAL A CA 1
ATOM 664 C C . VAL A 1 88 ? 8.819 -10.894 2.780 1.00 95.62 88 VAL A C 1
ATOM 666 O O . VAL A 1 88 ? 9.943 -11.280 2.477 1.00 95.62 88 VAL A O 1
ATOM 669 N N . LYS A 1 89 ? 7.883 -11.718 3.258 1.00 95.56 89 LYS A N 1
ATOM 670 C CA . LYS A 1 89 ? 8.115 -13.144 3.552 1.00 95.56 89 LYS A CA 1
ATOM 671 C C . LYS A 1 89 ? 7.565 -14.093 2.493 1.00 95.56 89 LYS A C 1
ATOM 673 O O . LYS A 1 89 ? 7.901 -15.271 2.492 1.00 95.56 89 LYS A O 1
ATOM 678 N N . THR A 1 90 ? 6.695 -13.600 1.622 1.00 93.94 90 THR A N 1
ATOM 679 C CA . THR A 1 90 ? 5.919 -14.415 0.677 1.00 93.94 90 THR A CA 1
ATOM 680 C C . THR A 1 90 ? 6.461 -14.384 -0.750 1.00 93.94 90 THR A C 1
ATOM 682 O O . THR A 1 90 ? 5.876 -15.001 -1.636 1.00 93.94 90 THR A O 1
ATOM 685 N N . MET A 1 91 ? 7.560 -13.666 -0.989 1.00 93.00 91 MET A N 1
ATOM 686 C CA . MET A 1 91 ? 8.096 -13.404 -2.320 1.00 93.00 91 MET A CA 1
ATOM 687 C C . MET A 1 91 ? 9.615 -13.251 -2.274 1.00 93.00 91 MET A C 1
ATOM 689 O O . MET A 1 91 ? 10.149 -12.652 -1.342 1.00 93.00 91 MET A O 1
ATOM 693 N N . ASP A 1 92 ? 10.290 -13.754 -3.307 1.00 94.25 92 ASP A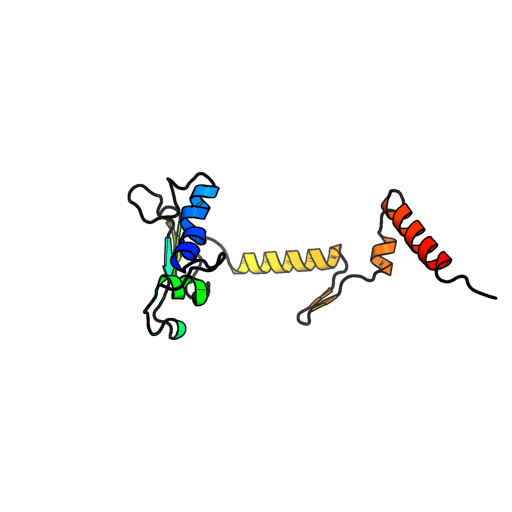 N 1
ATOM 694 C CA . ASP A 1 92 ? 11.710 -13.503 -3.544 1.00 94.25 92 ASP A CA 1
ATOM 695 C C . ASP A 1 92 ? 11.890 -12.149 -4.243 1.00 94.25 92 ASP A C 1
ATOM 697 O O . ASP A 1 92 ? 11.531 -11.977 -5.408 1.00 94.25 92 ASP A O 1
ATOM 701 N N . ALA A 1 93 ? 12.420 -11.171 -3.510 1.00 92.19 93 ALA A N 1
ATOM 702 C CA . ALA A 1 93 ? 12.616 -9.824 -4.026 1.00 92.19 93 ALA A CA 1
ATOM 703 C C . ALA A 1 93 ? 13.654 -9.766 -5.158 1.00 92.19 93 ALA A C 1
ATOM 705 O O . ALA A 1 93 ? 13.504 -8.937 -6.056 1.00 92.19 93 ALA A O 1
ATOM 706 N N . ASP A 1 94 ? 14.678 -10.621 -5.133 1.00 95.12 94 ASP A N 1
ATOM 707 C CA . ASP A 1 94 ? 15.717 -10.618 -6.163 1.00 95.12 94 ASP A CA 1
ATOM 708 C C . ASP A 1 94 ? 15.202 -11.275 -7.446 1.00 95.12 94 ASP A C 1
ATOM 710 O O . ASP A 1 94 ? 15.333 -10.688 -8.519 1.00 95.12 94 ASP A O 1
ATOM 714 N N . GLY A 1 95 ? 14.474 -12.390 -7.335 1.00 96.94 95 GLY A N 1
ATOM 715 C CA . GLY A 1 95 ? 13.782 -12.989 -8.479 1.00 96.94 95 GLY A CA 1
ATOM 716 C C . GLY A 1 95 ? 12.761 -12.046 -9.136 1.00 96.94 95 GLY A C 1
ATOM 717 O O . GLY A 1 95 ? 12.623 -12.026 -10.358 1.00 96.94 95 GLY A O 1
ATOM 718 N N . VAL A 1 96 ? 12.068 -11.204 -8.359 1.00 96.25 96 VAL A N 1
ATOM 719 C CA . VAL A 1 96 ? 11.168 -10.174 -8.917 1.00 96.25 96 VAL A CA 1
ATOM 720 C C . VAL A 1 96 ? 11.940 -9.101 -9.676 1.00 96.25 96 VAL A C 1
ATOM 722 O O . VAL A 1 96 ? 11.485 -8.673 -10.735 1.00 96.25 96 VAL A O 1
ATOM 725 N N . ARG A 1 97 ? 13.093 -8.657 -9.160 1.00 96.31 97 ARG A N 1
ATOM 726 C CA . ARG A 1 97 ? 13.950 -7.682 -9.853 1.00 96.31 97 ARG A CA 1
ATOM 727 C C . ARG A 1 97 ? 14.437 -8.238 -11.185 1.00 96.31 97 ARG A C 1
ATOM 729 O O . ARG A 1 97 ? 14.257 -7.574 -12.199 1.00 96.31 97 ARG A O 1
ATOM 736 N N . GLU A 1 98 ? 14.938 -9.469 -11.191 1.00 97.69 98 GLU A N 1
ATOM 737 C CA . GLU A 1 98 ? 15.385 -10.153 -12.410 1.00 97.69 98 GLU A CA 1
ATOM 738 C C . GLU A 1 98 ? 14.242 -10.297 -13.429 1.00 97.69 98 GLU A C 1
ATOM 740 O O . GLU A 1 98 ? 14.413 -10.026 -14.620 1.00 97.69 98 GLU A O 1
ATOM 745 N N . ALA A 1 99 ? 13.039 -10.657 -12.969 1.00 97.12 99 ALA A N 1
ATOM 746 C CA . ALA A 1 99 ? 11.869 -10.758 -13.836 1.00 97.12 99 ALA A CA 1
ATOM 747 C C . ALA A 1 99 ? 11.479 -9.404 -14.457 1.00 97.12 99 ALA A C 1
ATOM 749 O O . ALA A 1 99 ? 11.061 -9.357 -15.616 1.00 97.12 99 ALA A O 1
ATOM 750 N N . VAL A 1 100 ? 11.616 -8.307 -13.706 1.00 95.88 100 VAL A N 1
ATOM 751 C CA . VAL A 1 100 ? 11.376 -6.947 -14.209 1.00 95.88 100 VAL A CA 1
ATOM 752 C C . VAL A 1 100 ? 12.440 -6.550 -15.229 1.00 95.88 100 VAL A C 1
ATOM 754 O O . VAL A 1 100 ? 12.073 -6.070 -16.298 1.00 95.88 100 VAL A O 1
ATOM 757 N N . GLU A 1 101 ? 13.722 -6.782 -14.945 1.00 94.62 101 GLU A N 1
ATOM 758 C CA . GLU A 1 101 ? 14.825 -6.507 -15.879 1.00 94.62 101 GLU A CA 1
ATOM 759 C C . GLU A 1 101 ? 14.622 -7.263 -17.198 1.00 94.62 101 GLU A C 1
ATOM 761 O O . GLU A 1 101 ? 14.579 -6.652 -18.263 1.00 94.62 101 GLU A O 1
ATOM 766 N N . THR A 1 102 ? 14.322 -8.561 -17.119 1.00 95.94 102 THR A N 1
ATOM 767 C CA . THR A 1 102 ? 14.012 -9.395 -18.292 1.00 95.94 102 THR A CA 1
ATOM 768 C C . THR A 1 102 ? 12.808 -8.862 -19.078 1.00 95.94 102 THR A C 1
ATOM 770 O O . THR A 1 102 ? 12.785 -8.888 -20.309 1.00 95.94 102 THR A O 1
ATOM 773 N N . ALA A 1 103 ? 11.766 -8.388 -18.387 1.00 94.38 103 ALA A N 1
ATOM 774 C CA . ALA A 1 103 ? 10.581 -7.840 -19.040 1.00 94.38 103 ALA A CA 1
ATOM 775 C C . ALA A 1 103 ? 10.874 -6.520 -19.769 1.00 94.38 103 ALA A C 1
ATOM 777 O O . ALA A 1 103 ? 10.302 -6.289 -20.836 1.00 94.38 103 ALA A O 1
ATOM 778 N N . VAL A 1 104 ? 11.754 -5.684 -19.211 1.00 92.06 104 VAL A N 1
ATOM 779 C CA . VAL A 1 104 ? 12.223 -4.435 -19.826 1.00 92.06 104 VAL A CA 1
ATOM 780 C C . VAL A 1 104 ? 13.076 -4.733 -21.056 1.00 92.06 104 VAL A C 1
ATOM 782 O O . VAL A 1 104 ? 12.792 -4.185 -22.117 1.00 92.06 104 VAL A O 1
ATOM 785 N N . GLU A 1 105 ? 14.038 -5.652 -20.957 1.00 90.81 105 GLU A N 1
ATOM 786 C CA . GLU A 1 105 ? 14.873 -6.071 -22.093 1.00 90.81 105 GLU A CA 1
ATOM 787 C C . GLU A 1 105 ? 14.032 -6.633 -23.243 1.00 90.81 105 GLU A C 1
ATOM 789 O O . GLU A 1 105 ? 14.242 -6.292 -24.406 1.00 90.81 105 GLU A O 1
ATOM 794 N N . ARG A 1 106 ? 13.031 -7.465 -22.925 1.00 92.12 106 ARG A N 1
ATOM 795 C CA . ARG A 1 106 ? 12.093 -7.976 -23.929 1.00 92.12 106 ARG A CA 1
ATOM 796 C C . ARG A 1 106 ? 11.297 -6.846 -24.580 1.00 92.12 106 ARG A C 1
ATOM 798 O O . ARG A 1 106 ? 11.102 -6.875 -25.789 1.00 92.12 106 ARG A O 1
ATOM 805 N N . PHE A 1 107 ? 10.806 -5.889 -23.794 1.00 90.88 107 PHE A N 1
ATOM 806 C CA . PHE A 1 107 ? 10.037 -4.763 -24.322 1.00 90.88 107 PHE A CA 1
ATOM 807 C C . PHE A 1 107 ? 10.876 -3.911 -25.279 1.00 90.88 107 PHE A C 1
ATOM 809 O O . PHE A 1 107 ? 10.406 -3.617 -26.374 1.00 90.88 107 PHE A O 1
ATOM 816 N N . ASP A 1 108 ? 12.105 -3.567 -24.897 1.00 89.06 108 ASP A N 1
ATOM 817 C CA . ASP A 1 108 ? 13.047 -2.831 -25.748 1.00 89.06 108 ASP A CA 1
ATOM 818 C C . ASP A 1 108 ? 13.289 -3.594 -27.064 1.00 89.06 108 ASP A C 1
ATOM 820 O O . ASP A 1 108 ? 12.974 -3.098 -28.145 1.00 89.06 108 ASP A O 1
ATOM 824 N N . ALA A 1 109 ? 13.659 -4.878 -26.980 1.00 86.88 109 ALA A N 1
ATOM 825 C CA . ALA A 1 109 ? 13.938 -5.712 -28.151 1.00 86.88 109 ALA A CA 1
ATOM 826 C C . ALA A 1 109 ? 12.734 -5.940 -29.091 1.00 86.88 109 ALA A C 1
ATOM 828 O O . ALA A 1 109 ? 12.921 -6.161 -30.287 1.00 86.88 109 ALA A O 1
ATOM 829 N N . GLU A 1 110 ? 11.504 -5.950 -28.569 1.00 87.62 110 GLU A N 1
ATOM 830 C CA . GLU A 1 110 ? 10.285 -6.146 -29.368 1.00 87.62 110 GLU A CA 1
ATOM 831 C C . GLU A 1 110 ? 9.737 -4.846 -29.966 1.00 87.62 110 GLU A C 1
ATOM 833 O O . GLU A 1 110 ? 8.983 -4.896 -30.940 1.00 87.62 110 GLU A O 1
ATOM 838 N N . THR A 1 111 ? 10.060 -3.695 -29.370 1.00 85.75 111 THR A N 1
ATOM 839 C CA . THR A 1 111 ? 9.442 -2.411 -29.729 1.00 85.75 111 THR A CA 1
ATOM 840 C C . THR A 1 111 ? 10.418 -1.374 -30.275 1.00 85.75 111 THR A C 1
ATOM 842 O O . THR A 1 111 ? 9.949 -0.325 -30.713 1.00 85.75 111 THR A O 1
ATOM 845 N N . ASP A 1 112 ? 11.728 -1.644 -30.263 1.00 83.19 112 ASP A N 1
ATOM 846 C CA . ASP A 1 112 ? 12.798 -0.670 -30.539 1.00 83.19 112 ASP A CA 1
ATOM 847 C C . ASP A 1 112 ? 12.691 0.593 -29.645 1.00 83.19 112 ASP A C 1
ATOM 849 O O . ASP A 1 112 ? 13.091 1.696 -30.029 1.00 83.19 112 ASP A O 1
ATOM 853 N N . TRP A 1 113 ? 12.098 0.461 -28.449 1.00 88.00 113 TRP A N 1
ATOM 854 C CA . TRP A 1 113 ? 12.074 1.516 -27.431 1.00 88.00 113 TRP A CA 1
ATOM 855 C C . TRP A 1 113 ? 13.323 1.441 -26.557 1.00 88.00 113 TRP A C 1
ATOM 857 O O . TRP A 1 113 ? 13.367 0.646 -25.621 1.00 88.00 113 TRP A O 1
ATOM 867 N N . ASP A 1 114 ? 14.247 2.376 -26.749 1.00 84.81 114 ASP A N 1
ATOM 868 C CA . ASP A 1 114 ? 15.424 2.509 -25.892 1.00 84.81 114 ASP A CA 1
ATOM 869 C C . ASP A 1 114 ? 15.020 3.043 -24.509 1.00 84.81 114 ASP A C 1
ATOM 871 O O . ASP A 1 114 ? 14.554 4.180 -24.357 1.00 84.81 114 ASP A O 1
ATOM 875 N N . LEU A 1 115 ? 15.181 2.204 -23.486 1.00 83.50 115 LEU A N 1
ATOM 876 C CA . LEU A 1 115 ? 14.868 2.517 -22.095 1.00 83.50 115 LEU A CA 1
ATOM 877 C C . LEU A 1 115 ? 16.163 2.673 -21.291 1.00 83.50 115 LEU A C 1
ATOM 879 O O . LEU A 1 115 ? 16.728 1.709 -20.779 1.00 83.50 115 LEU A O 1
ATOM 883 N N . GLY A 1 116 ? 16.610 3.918 -21.126 1.00 80.94 116 GLY A N 1
ATOM 884 C CA . GLY A 1 116 ? 17.825 4.253 -20.390 1.00 80.94 116 GLY A CA 1
ATOM 885 C C . GLY A 1 116 ? 17.572 4.974 -19.065 1.00 80.94 116 GLY A C 1
ATOM 886 O O . GLY A 1 116 ? 16.510 5.531 -18.791 1.00 80.94 116 GLY A O 1
ATOM 887 N N . LEU A 1 117 ? 18.619 5.067 -18.240 1.00 77.69 117 LEU A N 1
ATOM 888 C CA . LEU A 1 117 ? 18.597 5.842 -16.988 1.00 77.69 117 LEU A CA 1
ATOM 889 C C . LEU A 1 117 ? 18.286 7.337 -17.204 1.00 77.69 117 LEU A C 1
ATOM 891 O O . LEU A 1 117 ? 17.810 8.008 -16.291 1.00 77.69 117 LEU A O 1
ATOM 895 N N . GLY A 1 118 ? 18.583 7.866 -18.396 1.00 82.19 118 GLY A N 1
ATOM 896 C CA . GLY A 1 118 ? 18.358 9.265 -18.769 1.00 82.19 118 GLY A CA 1
ATOM 897 C C . GLY A 1 118 ? 16.974 9.563 -19.353 1.00 82.19 118 GLY A C 1
ATOM 898 O O . GLY A 1 118 ? 16.692 10.723 -19.647 1.00 82.19 118 GLY A O 1
ATOM 899 N N . GLY A 1 119 ? 16.124 8.549 -19.531 1.00 77.00 119 GLY A N 1
ATOM 900 C CA . GLY A 1 119 ? 14.821 8.680 -20.174 1.00 77.00 119 GLY A CA 1
ATOM 901 C C . GLY A 1 119 ? 14.520 7.519 -21.118 1.00 77.00 119 GLY A C 1
ATOM 902 O O . GLY A 1 119 ? 15.278 6.561 -21.212 1.00 77.00 119 GLY A O 1
ATOM 903 N N . SER A 1 120 ? 13.395 7.624 -21.818 1.00 83.38 120 SER A N 1
ATOM 904 C CA . SER A 1 120 ? 12.986 6.665 -22.844 1.00 83.38 120 SER A CA 1
ATOM 905 C C . SER A 1 120 ? 12.985 7.342 -24.209 1.00 83.38 120 SER A C 1
ATOM 907 O O . SER A 1 120 ? 12.484 8.463 -24.341 1.00 83.38 120 SER A O 1
ATOM 909 N N . THR A 1 121 ? 13.542 6.670 -25.211 1.00 83.94 121 THR A N 1
ATOM 910 C CA . THR A 1 121 ? 13.501 7.110 -26.605 1.00 83.94 121 THR A CA 1
ATOM 911 C C . THR A 1 121 ? 12.618 6.135 -27.379 1.00 83.94 121 THR A C 1
ATOM 913 O O . THR A 1 121 ? 12.992 4.974 -27.526 1.00 83.94 121 THR A O 1
ATOM 916 N N . PRO A 1 122 ? 11.435 6.557 -27.856 1.00 85.00 122 PRO A N 1
ATOM 917 C CA . PRO A 1 122 ? 10.618 5.695 -28.697 1.00 85.00 122 PRO A CA 1
ATOM 918 C C . PRO A 1 122 ? 11.287 5.491 -30.072 1.00 85.00 122 PRO A C 1
ATOM 920 O O . PRO A 1 122 ? 12.074 6.344 -30.500 1.00 85.00 122 PRO A O 1
ATOM 923 N N . PRO A 1 123 ? 10.929 4.422 -30.802 1.00 81.12 123 PRO A N 1
ATOM 924 C CA . PRO A 1 123 ? 11.377 4.168 -32.159 1.00 81.12 123 PRO A CA 1
ATOM 925 C C . PRO A 1 123 ? 10.975 5.324 -33.065 1.00 81.12 123 PRO A C 1
ATOM 927 O O . PRO A 1 123 ? 10.003 6.050 -32.813 1.00 81.12 123 PRO A O 1
ATOM 930 N N . SER A 1 124 ? 11.726 5.503 -34.147 1.00 77.38 124 SER A N 1
ATOM 931 C CA . SER A 1 124 ? 11.487 6.630 -35.039 1.00 77.38 124 SER A CA 1
ATOM 932 C C . SER A 1 124 ? 10.101 6.540 -35.691 1.00 77.38 124 SER A C 1
ATOM 934 O O . SER A 1 124 ? 9.612 5.460 -36.027 1.00 77.38 124 SER A O 1
ATOM 936 N N . GLU A 1 125 ? 9.465 7.687 -35.962 1.00 72.94 125 GLU A N 1
ATOM 937 C CA . GLU A 1 125 ? 8.185 7.720 -36.694 1.00 72.94 125 GLU A CA 1
ATOM 938 C C . GLU A 1 125 ? 8.274 6.995 -38.054 1.00 72.94 125 GLU A C 1
ATOM 940 O O . GLU A 1 125 ? 7.298 6.418 -38.538 1.00 72.94 125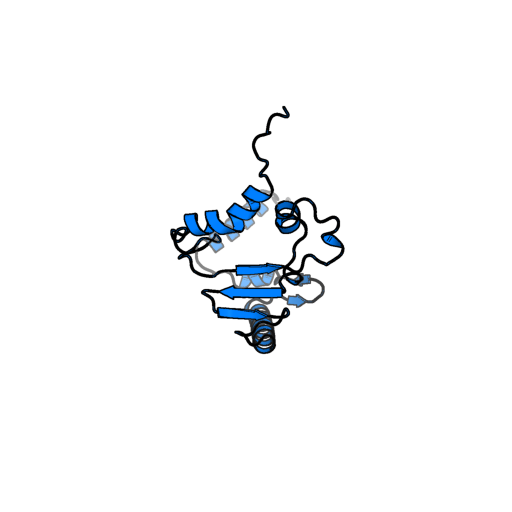 GLU A O 1
ATOM 945 N N . LEU A 1 126 ? 9.462 6.985 -38.665 1.00 66.81 126 LEU A N 1
ATOM 946 C CA . LEU A 1 126 ? 9.764 6.288 -39.917 1.00 66.81 126 LEU A CA 1
ATOM 947 C C . LEU A 1 126 ? 9.753 4.757 -39.762 1.00 66.81 126 LEU A C 1
ATOM 949 O O . LEU A 1 126 ? 9.268 4.062 -40.654 1.00 66.81 126 LEU A O 1
ATOM 953 N N . GLU A 1 127 ? 10.243 4.232 -38.641 1.00 68.69 127 GLU A N 1
ATOM 954 C CA . GLU A 1 127 ? 10.180 2.802 -38.308 1.00 68.69 127 GLU A CA 1
ATOM 955 C C . GLU A 1 127 ? 8.753 2.384 -37.958 1.00 68.69 127 GLU A C 1
ATOM 957 O O . GLU A 1 127 ? 8.228 1.443 -38.556 1.00 68.69 127 GLU A O 1
ATOM 962 N N . ILE A 1 128 ? 8.066 3.167 -37.119 1.00 69.56 128 ILE A N 1
ATOM 963 C CA . ILE A 1 128 ? 6.659 2.929 -36.768 1.00 69.56 128 ILE A CA 1
ATOM 964 C C . ILE A 1 128 ? 5.795 2.876 -38.038 1.00 69.56 128 ILE A C 1
ATOM 966 O O . ILE A 1 128 ? 5.003 1.954 -38.230 1.00 69.56 128 ILE A O 1
ATOM 970 N N . THR A 1 129 ? 5.954 3.841 -38.951 1.00 66.19 129 THR 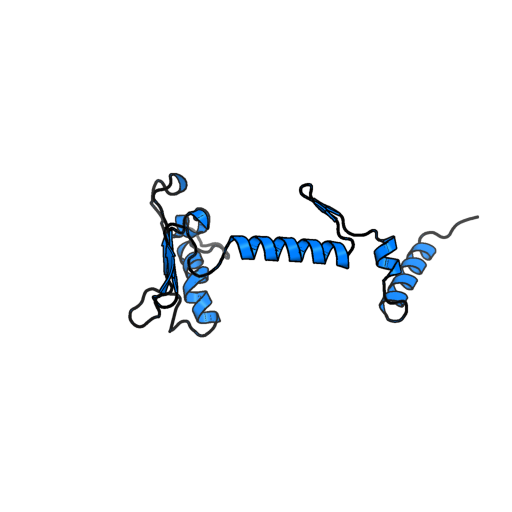A N 1
ATOM 971 C CA . THR A 1 129 ? 5.166 3.897 -40.196 1.00 66.19 129 THR A CA 1
ATOM 972 C C . THR A 1 129 ? 5.489 2.780 -41.185 1.00 66.19 129 THR A C 1
ATOM 974 O O . THR A 1 129 ? 4.619 2.409 -41.981 1.00 66.19 129 THR A O 1
ATOM 977 N N . ARG A 1 130 ? 6.701 2.217 -41.144 1.00 70.62 130 ARG A N 1
ATOM 978 C CA . ARG A 1 130 ? 7.101 1.074 -41.977 1.00 70.62 130 ARG A CA 1
ATOM 979 C C . ARG A 1 130 ? 6.406 -0.219 -41.549 1.00 70.62 130 ARG A C 1
ATOM 981 O O . ARG A 1 130 ? 6.033 -1.007 -42.429 1.00 70.62 130 ARG A O 1
ATOM 988 N N . ASP A 1 131 ? 6.214 -0.387 -40.245 1.00 68.69 131 ASP A N 1
ATOM 989 C CA . ASP A 1 131 ? 5.628 -1.581 -39.628 1.00 68.69 131 ASP A CA 1
ATOM 990 C C . ASP A 1 131 ? 4.106 -1.491 -39.447 1.00 68.69 131 ASP A C 1
ATOM 992 O O . ASP A 1 131 ? 3.441 -2.499 -39.189 1.00 68.69 131 ASP A O 1
ATOM 996 N N . LEU A 1 132 ? 3.513 -0.315 -39.689 1.00 69.25 132 LEU A N 1
ATOM 997 C CA . LEU A 1 132 ? 2.063 -0.175 -39.769 1.00 69.25 132 LEU A CA 1
ATOM 998 C C . LEU A 1 132 ? 1.462 -1.142 -40.812 1.00 69.25 132 LEU A C 1
ATOM 1000 O O . LEU A 1 132 ? 1.991 -1.290 -41.923 1.00 69.25 132 LEU A O 1
ATOM 1004 N N . PRO A 1 133 ? 0.297 -1.753 -40.517 1.00 70.31 133 PRO A N 1
ATOM 1005 C CA . PRO A 1 133 ? -0.384 -2.635 -41.452 1.00 70.31 133 PRO A CA 1
ATOM 1006 C C . PRO A 1 133 ? -0.595 -1.955 -42.811 1.00 70.31 133 PRO A C 1
ATOM 1008 O O . PRO A 1 133 ? -1.344 -0.986 -42.943 1.00 70.31 133 PRO A O 1
ATOM 1011 N N . LYS A 1 134 ? 0.026 -2.502 -43.865 1.00 66.44 134 LYS A N 1
ATOM 1012 C CA . LYS A 1 134 ? -0.021 -1.949 -45.237 1.00 66.44 134 LYS A CA 1
ATOM 1013 C C . LYS A 1 134 ? -1.380 -2.103 -45.934 1.00 66.44 134 LYS A C 1
ATOM 1015 O O . LYS A 1 134 ? -1.472 -1.856 -47.136 1.00 66.44 134 LYS A O 1
ATOM 1020 N N . ARG A 1 135 ? -2.404 -2.575 -45.216 1.00 63.72 135 ARG A N 1
ATOM 1021 C CA . ARG A 1 135 ? -3.795 -2.746 -45.652 1.00 63.72 135 ARG A CA 1
ATOM 1022 C C . ARG A 1 135 ? -4.722 -2.472 -44.465 1.00 63.72 135 ARG A C 1
ATOM 1024 O O . ARG A 1 135 ? -4.444 -2.932 -43.363 1.00 63.72 135 ARG A O 1
ATOM 1031 N N . GLY A 1 136 ? -5.832 -1.773 -44.703 1.00 68.88 136 GLY A N 1
ATOM 1032 C CA . GLY A 1 136 ? -6.849 -1.477 -43.685 1.00 68.88 136 GLY A CA 1
ATOM 1033 C C . GLY A 1 136 ? -7.015 0.020 -43.380 1.00 68.88 136 GLY A C 1
ATOM 1034 O O . GLY A 1 136 ? -6.384 0.860 -44.026 1.00 68.88 136 GLY A O 1
ATOM 1035 N N . PRO A 1 137 ? -7.885 0.379 -42.417 1.00 67.44 137 PRO A N 1
ATOM 1036 C CA . PRO A 1 137 ? -8.302 1.766 -42.176 1.00 67.44 137 PRO A CA 1
ATOM 1037 C C . PRO A 1 137 ? -7.154 2.715 -41.787 1.00 67.44 137 PRO A C 1
ATOM 1039 O O . PRO A 1 137 ? -7.186 3.884 -42.165 1.00 67.44 137 PRO A O 1
ATOM 1042 N N . ALA A 1 138 ? -6.099 2.220 -41.131 1.00 69.94 138 ALA A N 1
ATOM 1043 C CA . ALA A 1 138 ? -4.917 3.015 -40.779 1.00 69.94 138 ALA A CA 1
ATOM 1044 C C . ALA A 1 138 ? -4.176 3.582 -42.009 1.00 69.94 138 ALA A C 1
ATOM 1046 O O . ALA A 1 138 ? -3.743 4.732 -42.005 1.00 69.94 138 ALA A O 1
ATOM 1047 N N . GLN A 1 139 ? -4.098 2.823 -43.108 1.00 68.00 139 GLN A N 1
ATOM 1048 C CA . GLN A 1 139 ? -3.477 3.286 -44.353 1.00 68.00 139 GLN A CA 1
ATOM 1049 C C . GLN A 1 139 ? -4.302 4.386 -45.035 1.00 68.00 139 GLN A C 1
ATOM 1051 O O . GLN A 1 139 ? -3.747 5.290 -45.664 1.00 68.00 139 GLN A O 1
ATOM 1056 N N . LEU A 1 140 ? -5.631 4.311 -44.911 1.00 69.12 140 LEU A N 1
ATOM 1057 C CA . LEU A 1 140 ? -6.535 5.332 -45.429 1.00 69.12 140 LEU A CA 1
ATOM 1058 C C . LEU A 1 140 ? -6.335 6.653 -44.675 1.00 69.12 140 LEU A C 1
ATOM 1060 O O . LEU A 1 140 ? -6.209 7.696 -45.309 1.00 69.12 140 LEU A O 1
ATOM 1064 N N . LEU A 1 141 ? -6.224 6.591 -43.343 1.00 73.19 141 LEU A N 1
ATOM 1065 C CA . LEU A 1 141 ? -5.925 7.750 -42.498 1.00 73.19 141 LEU A CA 1
ATOM 1066 C C . LEU A 1 141 ? -4.556 8.358 -42.826 1.00 73.19 141 LEU A C 1
ATOM 1068 O O . LEU A 1 141 ? -4.466 9.572 -42.986 1.00 73.19 141 LEU A O 1
ATOM 1072 N N . GLY A 1 142 ? -3.523 7.534 -43.031 1.00 71.50 142 GLY A N 1
ATOM 1073 C CA . GLY A 1 142 ? -2.203 8.010 -43.463 1.00 71.50 142 GLY A CA 1
ATOM 1074 C C . GLY A 1 142 ? -2.234 8.721 -44.823 1.00 71.50 142 GLY A C 1
ATOM 1075 O O . GLY A 1 142 ? -1.657 9.797 -44.979 1.00 71.50 142 GLY A O 1
ATOM 1076 N N . ARG A 1 143 ? -2.970 8.179 -45.806 1.00 69.19 143 ARG A N 1
ATOM 1077 C CA . ARG A 1 143 ? -3.170 8.840 -47.110 1.00 69.19 143 ARG A CA 1
ATOM 1078 C C . ARG A 1 143 ? -3.956 10.141 -46.995 1.00 69.19 143 ARG A C 1
ATOM 1080 O O . ARG A 1 143 ? -3.602 11.103 -47.664 1.00 69.19 143 ARG A O 1
ATOM 1087 N N . LEU A 1 144 ? -5.001 10.175 -46.170 1.00 73.81 144 LEU A N 1
ATOM 1088 C CA . LEU A 1 144 ? -5.811 11.375 -45.950 1.00 73.81 144 LEU A CA 1
ATOM 1089 C C . LEU A 1 144 ? -5.011 12.476 -45.246 1.00 73.81 144 LEU A C 1
ATOM 1091 O O . LEU A 1 144 ? -5.117 13.634 -45.639 1.00 73.81 144 LEU A O 1
ATOM 1095 N N . ALA A 1 145 ? -4.168 12.126 -44.273 1.00 72.62 145 ALA A N 1
ATOM 1096 C CA . ALA A 1 145 ? -3.258 13.070 -43.631 1.00 72.62 145 ALA A CA 1
ATOM 1097 C C . ALA A 1 145 ? -2.258 13.658 -44.641 1.00 72.62 145 ALA A C 1
ATOM 1099 O O . ALA A 1 145 ? -2.116 14.875 -44.726 1.00 72.62 145 ALA A O 1
ATOM 1100 N N . PHE A 1 146 ? -1.635 12.816 -45.474 1.00 74.56 146 PHE A N 1
ATOM 1101 C CA . PHE A 1 146 ? -0.723 13.273 -46.528 1.00 74.56 146 PHE A CA 1
ATOM 1102 C C . PHE A 1 146 ? -1.424 14.151 -47.578 1.00 74.56 146 PHE A C 1
ATOM 1104 O O . PHE A 1 146 ? -0.886 15.176 -47.995 1.00 74.56 146 PHE A O 1
ATOM 1111 N N . GLN A 1 147 ? -2.641 13.779 -47.984 1.00 72.94 147 GLN A N 1
ATOM 1112 C CA . GLN A 1 147 ? -3.455 14.554 -48.920 1.00 72.94 147 GLN A CA 1
ATOM 1113 C C . GLN A 1 147 ? -3.832 15.922 -48.330 1.00 72.94 147 GLN A C 1
ATOM 1115 O O . GLN A 1 147 ? -3.678 16.933 -49.003 1.00 72.94 147 GLN A O 1
ATOM 1120 N N . SER A 1 148 ? -4.225 15.965 -47.053 1.00 72.44 148 SER A N 1
ATOM 1121 C CA . SER A 1 148 ? -4.537 17.203 -46.329 1.00 72.44 148 SER A CA 1
ATOM 1122 C C . SER A 1 148 ? -3.338 18.158 -46.265 1.00 72.44 148 SER A C 1
ATOM 1124 O O . SER A 1 148 ? -3.478 19.351 -46.523 1.00 72.44 148 SER A O 1
ATOM 1126 N N . VAL A 1 149 ? -2.134 17.635 -46.003 1.00 72.88 149 VAL A N 1
ATOM 1127 C CA . VAL A 1 149 ? -0.893 18.432 -46.012 1.00 72.88 149 VAL A CA 1
ATOM 1128 C C . VAL A 1 149 ? -0.587 18.968 -47.413 1.00 72.88 149 VAL A C 1
ATOM 1130 O O . VAL A 1 149 ? -0.231 20.136 -47.563 1.00 72.88 149 VAL A O 1
ATOM 1133 N N . LYS A 1 150 ? -0.763 18.143 -48.452 1.00 71.62 150 LYS A N 1
ATOM 1134 C CA . LYS A 1 150 ? -0.558 18.552 -49.849 1.00 71.62 150 LYS A CA 1
ATOM 1135 C C . LYS A 1 150 ? -1.541 19.643 -50.288 1.00 71.62 150 LYS A C 1
ATOM 1137 O O . LYS A 1 150 ? -1.155 20.537 -51.036 1.00 71.62 150 LYS A O 1
ATOM 1142 N N . ASP A 1 151 ? -2.779 19.582 -49.811 1.00 74.62 151 ASP A N 1
ATOM 1143 C CA . ASP A 1 151 ? -3.816 20.564 -50.129 1.00 74.62 151 ASP A CA 1
ATOM 1144 C C . ASP A 1 151 ? -3.628 21.881 -49.345 1.00 74.62 151 ASP A C 1
ATOM 1146 O O . ASP A 1 151 ? -3.998 22.945 -49.840 1.00 74.62 151 ASP A O 1
ATOM 1150 N N . GLN A 1 152 ? -3.009 21.843 -48.156 1.00 70.38 152 GLN A N 1
ATOM 1151 C CA . GLN A 1 152 ? -2.656 23.041 -47.375 1.00 70.38 152 GLN A CA 1
ATOM 1152 C C . GLN A 1 152 ? -1.410 23.774 -47.892 1.00 70.38 152 GLN A C 1
ATOM 1154 O O . GLN A 1 152 ? -1.307 24.989 -47.717 1.00 70.38 152 GLN A O 1
ATOM 1159 N N . PHE A 1 153 ? -0.489 23.070 -48.554 1.00 65.81 153 PHE A N 1
ATOM 1160 C CA . PHE A 1 153 ? 0.705 23.651 -49.170 1.00 65.81 153 PHE A CA 1
ATOM 1161 C C . PHE A 1 153 ? 0.773 23.292 -50.660 1.00 65.81 153 PHE A C 1
ATOM 1163 O O . PHE A 1 153 ? 1.577 22.443 -51.059 1.00 65.81 153 PHE A O 1
ATOM 1170 N N . PRO A 1 154 ? -0.052 23.920 -51.519 1.00 57.56 154 PRO A N 1
ATOM 1171 C CA . PRO A 1 154 ? 0.099 23.756 -52.953 1.00 57.56 154 PRO A CA 1
ATOM 1172 C C . PRO A 1 154 ? 1.458 24.343 -53.352 1.00 57.56 154 PRO A C 1
ATOM 1174 O O . PRO A 1 154 ? 1.686 25.545 -53.236 1.00 57.56 154 PRO A O 1
ATOM 1177 N N . PHE A 1 155 ? 2.388 23.492 -53.789 1.00 56.12 155 PHE A N 1
ATOM 1178 C CA . PHE A 1 155 ? 3.647 23.938 -54.379 1.00 56.12 155 PHE A CA 1
ATOM 1179 C C . PHE A 1 155 ? 3.332 24.830 -55.593 1.00 56.12 155 PHE A C 1
ATOM 1181 O O . PHE A 1 155 ? 2.936 24.327 -56.645 1.00 56.12 155 PHE A O 1
ATOM 1188 N N . SER A 1 156 ? 3.495 26.147 -55.448 1.00 49.69 156 SER A N 1
ATOM 1189 C CA . SER A 1 156 ? 3.625 27.056 -56.588 1.00 49.69 156 SER A CA 1
ATOM 1190 C C . SER A 1 156 ? 5.016 26.860 -57.185 1.00 49.69 156 SER A C 1
ATOM 1192 O O . SER A 1 156 ? 6.013 27.219 -56.560 1.00 49.69 156 SER A O 1
ATOM 1194 N N . ILE A 1 157 ? 5.054 26.238 -58.366 1.00 40.94 157 ILE A N 1
ATOM 1195 C CA . ILE A 1 157 ? 6.160 26.332 -59.329 1.00 40.94 157 ILE A CA 1
ATOM 1196 C C . ILE A 1 157 ? 6.125 27.724 -59.960 1.00 40.94 157 ILE A C 1
ATOM 1198 O O . ILE A 1 157 ? 4.997 28.196 -60.240 1.00 40.94 157 ILE A O 1
#

Solvent-accessible surface area (backbone atoms only — not comparable to full-atom values): 9440 Å² total; per-residue (Å²): 139,80,80,81,63,93,87,73,77,53,42,59,56,52,53,36,52,76,25,33,52,45,24,44,74,72,73,41,40,83,42,33,44,57,99,52,90,94,31,48,44,68,45,75,41,70,59,64,86,50,73,90,37,65,79,84,77,55,63,46,47,41,55,73,74,62,60,51,78,92,33,42,36,32,34,28,53,73,68,42,76,44,25,47,87,68,40,65,69,80,59,63,68,64,63,50,49,53,53,49,52,52,52,50,53,50,47,25,75,74,57,57,31,49,79,50,99,90,48,74,45,72,52,52,71,69,56,54,63,67,71,46,63,93,66,59,72,69,45,53,51,55,50,50,52,52,50,51,53,47,69,75,56,68,81,82,127

pLDDT: mean 86.37, std 14.5, range [33.59, 98.5]

Radius of gyration: 26.46 Å; Cα contacts (8 Å, |Δi|>4): 135; chains: 1; bounding box: 38×42×76 Å

Secondary structure (DSSP, 8-state):
-----TTPPPHHHHHHHTTHHHHHHTT-TTTSSS--TTS---EEEE---SGGG-S---HHHHHHHT--GGGEEEEEETTEEEEETTEESSS-HHHHHHHHHHHHHHHHHHHT-EEETTEEEPPPHHHHHHHS-SSSHHHHHHHHHHHHHHHHS----